Protein AF-A0A401PTG6-F1 (afdb_monomer)

InterPro domains:
  IPR051566 Connector enhancer of kinase suppressor of Ras [PTHR12844] (1-104)

pLDDT: mean 73.84, std 17.4, range [34.19, 98.31]

Sequence (121 aa):
MEQLYKSLEKASLSPIGKRRPSSRKDYRRSFIKRSNNPIINEKLHKFRVLNSTLKSKEADMAIINQLLESPHLTSEEFRQWKEDYSVLLQDICKTSQTRIYSGKKTNPLGDQQPSYVETDV

Mean predicted aligned error: 18.84 Å

Foldseek 3Di:
DVVVCVVCLVVCADPVRDRHLNDPVSVVVVCVVQVPDPVSVVVVVVVVVVVVVVVVVVVVVVVVVVLVVDPPNDPVVVVVVCVVCVVVVVVVVVVVVVVVVVVPDPDDDDDDDDDDDDDDD

Organism: Scyliorhinus torazame (NCBI:txid75743)

Radius of gyration: 30.9 Å; Cα contacts (8 Å, |Δi|>4): 27; chains: 1; bounding box: 71×72×72 Å

Solvent-accessible surface area (backbone atoms only — not comparable to full-atom values): 7376 Å² total; per-residue (Å²): 115,68,68,58,56,53,51,31,46,75,68,22,33,41,104,82,68,50,80,38,83,67,38,77,65,48,49,48,51,55,44,55,64,49,70,72,35,64,71,60,46,52,55,49,48,54,51,50,53,52,51,53,53,49,53,52,50,51,51,56,49,51,53,52,51,57,50,70,70,40,92,79,65,41,74,62,58,56,47,49,52,50,58,76,42,39,67,60,52,50,50,52,52,50,55,51,49,52,52,62,61,62,76,70,74,83,83,86,82,85,87,78,81,87,82,84,83,86,80,92,135

Secondary structure (DSSP, 8-state):
-HHHHHHHHHTTB-TTS-B----HHHHHHHHHHHHT-HHHHHHHHHHHHHHHHHHHHHHHHHHHHHHHT-TT--HHHHHHHHHHTHHHHHHHHHH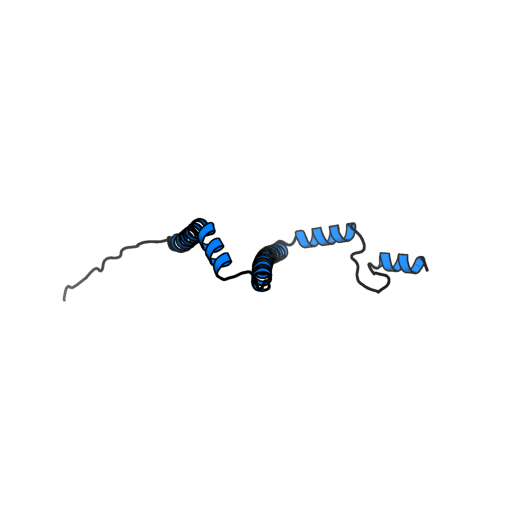HHHHHHHTT-S---------------

Structure (mmCIF, N/CA/C/O backbone):
data_AF-A0A401PTG6-F1
#
_entry.id   AF-A0A401PTG6-F1
#
loop_
_atom_site.group_PDB
_atom_site.id
_atom_site.type_symbol
_atom_site.label_atom_id
_atom_site.label_alt_id
_atom_site.label_comp_id
_atom_site.label_asym_id
_atom_site.label_entity_id
_atom_site.label_seq_id
_atom_site.pdbx_PDB_ins_code
_atom_site.Cartn_x
_atom_site.Cartn_y
_atom_site.Cartn_z
_atom_site.occupancy
_atom_site.B_iso_or_equiv
_atom_site.auth_seq_id
_atom_site.auth_comp_id
_atom_site.auth_asym_id
_atom_site.auth_atom_id
_atom_site.pdbx_PDB_model_num
ATOM 1 N N . MET A 1 1 ? 1.656 31.184 -33.984 1.00 68.12 1 MET A N 1
ATOM 2 C CA . MET A 1 1 ? 1.414 30.451 -32.717 1.00 68.12 1 MET A CA 1
ATOM 3 C C . MET A 1 1 ? 1.483 28.931 -32.870 1.00 68.12 1 MET A C 1
ATOM 5 O O . MET A 1 1 ? 2.129 28.294 -32.053 1.00 68.12 1 MET A O 1
ATOM 9 N N . GLU A 1 2 ? 0.907 28.325 -33.913 1.00 77.94 2 GLU A N 1
ATOM 10 C CA . GLU A 1 2 ? 0.888 26.854 -34.073 1.00 77.94 2 GLU A CA 1
ATOM 11 C C . GLU A 1 2 ? 2.264 26.175 -34.160 1.00 77.94 2 GLU A C 1
ATOM 13 O O . GLU A 1 2 ? 2.456 25.080 -33.634 1.00 77.94 2 GLU A O 1
ATOM 18 N N . GLN A 1 3 ? 3.238 26.816 -34.810 1.00 82.62 3 GLN A N 1
ATOM 19 C CA . GLN A 1 3 ? 4.588 26.261 -34.952 1.00 82.62 3 GLN A CA 1
ATOM 20 C C . GLN A 1 3 ? 5.307 26.124 -33.601 1.00 82.62 3 GLN A C 1
ATOM 22 O O . GLN A 1 3 ? 6.057 25.171 -33.403 1.00 82.62 3 GLN A O 1
ATOM 27 N N . LEU A 1 4 ? 5.028 27.021 -32.648 1.00 82.62 4 LEU A N 1
ATOM 28 C CA . LEU A 1 4 ? 5.594 26.970 -31.300 1.00 82.62 4 LEU A CA 1
ATOM 29 C C . LEU A 1 4 ? 5.084 25.744 -30.535 1.00 82.62 4 LEU A C 1
ATOM 31 O O . LEU A 1 4 ? 5.884 24.990 -29.989 1.00 82.62 4 LEU A O 1
ATOM 35 N N . TYR A 1 5 ? 3.771 25.499 -30.556 1.00 76.25 5 TYR A N 1
ATOM 36 C CA . TYR A 1 5 ? 3.177 24.332 -29.898 1.00 76.25 5 TYR A CA 1
ATOM 37 C C . TYR A 1 5 ? 3.685 23.012 -30.493 1.00 76.25 5 TYR A C 1
ATOM 39 O O . TYR A 1 5 ? 4.041 22.108 -29.741 1.00 76.25 5 TYR A O 1
ATOM 47 N N . LYS A 1 6 ? 3.823 22.930 -31.824 1.00 77.19 6 LYS A N 1
ATOM 48 C CA . LYS A 1 6 ? 4.375 21.750 -32.516 1.00 77.19 6 LYS A CA 1
ATOM 49 C C . LYS A 1 6 ? 5.844 21.492 -32.157 1.00 77.19 6 LYS A C 1
ATOM 51 O O . LYS A 1 6 ? 6.244 20.342 -31.983 1.00 77.19 6 LYS A O 1
ATOM 56 N N . SER A 1 7 ? 6.661 22.538 -32.035 1.00 80.88 7 SER A N 1
ATOM 57 C CA . SER A 1 7 ? 8.067 22.412 -31.617 1.00 80.88 7 SER A CA 1
ATOM 58 C C . SER A 1 7 ? 8.198 21.984 -30.157 1.00 80.88 7 SER A C 1
ATOM 60 O O . SER A 1 7 ? 9.050 21.165 -29.817 1.00 80.88 7 SER A O 1
ATOM 62 N N . LEU A 1 8 ? 7.316 22.488 -29.299 1.00 76.31 8 LEU A N 1
ATOM 63 C CA . LEU A 1 8 ? 7.292 22.167 -27.879 1.00 76.31 8 LEU A CA 1
ATOM 64 C C . LEU A 1 8 ? 6.832 20.726 -27.616 1.00 76.31 8 LEU A C 1
ATOM 66 O O . LEU A 1 8 ? 7.428 20.020 -26.803 1.00 76.31 8 LEU A O 1
ATOM 70 N N . GLU A 1 9 ? 5.843 20.259 -28.378 1.00 70.75 9 GLU A N 1
ATOM 71 C CA . GLU A 1 9 ? 5.391 18.867 -28.384 1.00 70.75 9 GLU A CA 1
ATOM 72 C C . GLU A 1 9 ? 6.519 17.914 -28.812 1.00 70.75 9 GLU A C 1
ATOM 74 O O . GLU A 1 9 ? 6.804 16.941 -28.109 1.00 70.75 9 GLU A O 1
ATOM 79 N N . LYS A 1 10 ? 7.244 18.242 -29.895 1.00 73.69 10 LYS A N 1
ATOM 80 C CA . LYS A 1 10 ? 8.438 17.494 -30.336 1.00 73.69 10 LYS A CA 1
ATOM 81 C C . LYS A 1 10 ? 9.540 17.468 -29.273 1.00 73.69 10 LYS A C 1
ATOM 83 O O . LYS A 1 10 ? 10.219 16.455 -29.120 1.00 73.69 10 LYS A O 1
ATOM 88 N N . ALA A 1 11 ? 9.695 18.552 -28.515 1.00 74.44 11 ALA A N 1
ATOM 89 C CA . ALA A 1 11 ? 10.649 18.654 -27.414 1.00 74.44 11 ALA A CA 1
ATOM 90 C C . ALA A 1 11 ? 10.167 17.993 -26.107 1.00 74.44 11 ALA A C 1
ATOM 92 O O . ALA A 1 11 ? 10.915 17.956 -25.133 1.00 74.44 11 ALA A O 1
ATOM 93 N N . SER A 1 12 ? 8.964 17.402 -26.064 1.00 67.38 12 SER A N 1
ATOM 94 C CA . SER A 1 12 ? 8.398 16.791 -24.846 1.00 67.38 12 SER A CA 1
ATOM 95 C C . SER A 1 12 ? 8.144 17.784 -23.712 1.00 67.38 12 SER A C 1
ATOM 97 O O . SER A 1 12 ? 8.324 17.486 -22.525 1.00 67.38 12 SER A O 1
ATOM 99 N N . LEU A 1 13 ? 7.731 18.992 -24.080 1.00 70.25 13 LEU A N 1
ATOM 100 C CA . LEU A 1 13 ? 7.505 20.101 -23.170 1.00 70.25 13 LEU A CA 1
ATOM 101 C C . LEU A 1 13 ? 6.036 20.544 -23.228 1.00 70.25 13 LEU A C 1
ATOM 103 O O . LEU A 1 13 ? 5.369 20.491 -24.258 1.00 70.25 13 LEU A O 1
ATOM 107 N N . SER A 1 14 ? 5.511 20.962 -22.082 1.00 69.94 14 SER A N 1
ATOM 108 C CA . SER A 1 14 ? 4.245 21.694 -21.984 1.00 69.94 14 SER A CA 1
ATOM 109 C C . SER A 1 14 ? 4.462 23.169 -22.355 1.00 69.94 14 SER A C 1
ATOM 111 O O . SER A 1 14 ? 5.579 23.644 -22.164 1.00 69.94 14 SER A O 1
ATOM 113 N N . PRO A 1 15 ? 3.419 23.927 -22.766 1.00 67.25 15 PRO A N 1
ATOM 114 C CA . PRO A 1 15 ? 3.460 25.393 -22.943 1.00 67.25 15 PRO A CA 1
ATOM 115 C C . PRO A 1 15 ? 4.111 26.179 -21.795 1.00 67.25 15 PRO A C 1
ATOM 117 O O . PRO A 1 15 ? 4.605 27.276 -22.006 1.00 67.25 15 PRO A O 1
ATOM 120 N N . ILE A 1 16 ? 4.152 25.589 -20.594 1.00 72.88 16 ILE A N 1
ATOM 121 C CA . ILE A 1 16 ? 4.717 26.160 -19.360 1.00 72.88 16 ILE A CA 1
ATOM 122 C C . ILE A 1 16 ? 6.091 25.520 -19.022 1.00 72.88 16 ILE A C 1
ATOM 124 O O . ILE A 1 16 ? 6.542 25.518 -17.884 1.00 72.88 16 ILE A O 1
ATOM 128 N N . GLY A 1 17 ? 6.753 24.865 -19.981 1.00 64.69 17 GLY A N 1
ATOM 129 C CA . GLY A 1 17 ? 8.091 24.274 -19.822 1.00 64.69 17 GLY A CA 1
ATOM 130 C C . GLY A 1 17 ? 8.165 22.993 -18.978 1.00 64.69 17 GLY A C 1
ATOM 131 O O . GLY A 1 17 ? 9.240 22.421 -18.814 1.00 64.69 17 GLY A O 1
ATOM 132 N N . LYS A 1 18 ? 7.042 22.482 -18.455 1.00 68.56 18 LYS A N 1
ATOM 133 C CA . LYS A 1 18 ? 7.030 21.214 -17.705 1.00 68.56 18 LYS A CA 1
ATOM 134 C C . LYS A 1 18 ? 7.315 20.043 -18.646 1.00 68.56 18 LYS A C 1
ATOM 136 O O . LYS A 1 18 ? 6.586 19.850 -19.621 1.00 68.56 18 LYS A O 1
ATOM 141 N N . ARG A 1 19 ? 8.331 19.235 -18.323 1.00 64.31 19 ARG A N 1
ATOM 142 C CA . ARG A 1 19 ? 8.660 18.006 -19.058 1.00 64.31 19 ARG A CA 1
ATOM 143 C C . ARG A 1 19 ? 7.481 17.036 -18.983 1.00 64.31 19 ARG A C 1
ATOM 145 O O . ARG A 1 19 ? 7.174 16.491 -17.925 1.00 64.31 19 ARG A O 1
ATOM 152 N N . ARG A 1 20 ? 6.810 16.831 -20.111 1.00 66.25 20 ARG A N 1
ATOM 153 C CA . ARG A 1 20 ? 5.748 15.837 -20.282 1.00 66.25 20 ARG A CA 1
ATOM 154 C C . ARG A 1 20 ? 6.352 14.713 -21.116 1.00 66.25 20 ARG A C 1
ATOM 156 O O . ARG A 1 20 ? 6.823 15.002 -22.207 1.00 66.25 20 ARG A O 1
ATOM 163 N N . PRO A 1 21 ? 6.363 13.449 -20.666 1.00 61.97 21 PRO A N 1
ATOM 164 C CA . PRO A 1 21 ? 6.643 12.347 -21.579 1.00 61.97 21 PRO A CA 1
ATOM 165 C C . PRO A 1 21 ? 5.622 12.437 -22.724 1.00 61.97 21 PRO A C 1
ATOM 167 O O . PRO A 1 21 ? 4.415 12.355 -22.495 1.00 61.97 21 PRO A O 1
ATOM 170 N N . SER A 1 22 ? 6.118 12.738 -23.919 1.00 62.41 22 SER A N 1
ATOM 171 C CA . SER A 1 22 ? 5.401 13.369 -25.042 1.00 62.41 22 SER A CA 1
ATOM 172 C C . SER A 1 22 ? 4.465 12.442 -25.797 1.00 62.41 22 SER A C 1
ATOM 174 O O . SER A 1 22 ? 3.675 12.897 -26.614 1.00 62.41 22 SER A O 1
ATOM 176 N N . SER A 1 23 ? 4.504 11.139 -25.543 1.00 71.25 23 SER A N 1
ATOM 177 C CA . SER A 1 23 ? 3.626 10.201 -26.228 1.00 71.25 23 SER A CA 1
ATOM 178 C C . SER A 1 23 ? 3.414 8.941 -25.405 1.00 71.25 23 SER A C 1
ATOM 180 O O . SER A 1 23 ? 4.303 8.478 -24.685 1.00 71.25 23 SER A O 1
ATOM 182 N N . ARG A 1 24 ? 2.262 8.287 -25.594 1.00 73.88 24 ARG A N 1
ATOM 183 C CA . ARG A 1 24 ? 2.028 6.903 -25.143 1.00 73.88 24 ARG A CA 1
ATOM 184 C C . ARG A 1 24 ? 3.154 5.961 -25.595 1.00 73.88 24 ARG A C 1
ATOM 186 O O . ARG A 1 24 ? 3.474 5.006 -24.888 1.00 73.88 24 ARG A O 1
ATOM 193 N N . LYS A 1 25 ? 3.781 6.239 -26.746 1.00 77.88 25 LYS A N 1
ATOM 194 C CA . LYS A 1 25 ? 4.952 5.502 -27.250 1.00 77.88 25 LYS A CA 1
ATOM 195 C C . LYS A 1 25 ? 6.197 5.707 -26.378 1.00 77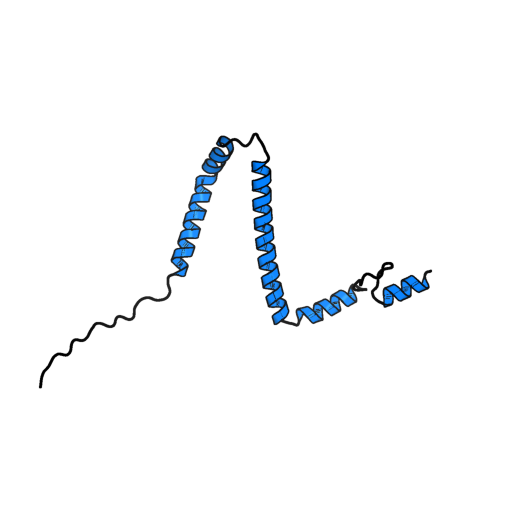.88 25 LYS A C 1
ATOM 197 O O . LYS A 1 25 ? 6.928 4.747 -26.148 1.00 77.88 25 LYS A O 1
ATOM 202 N N . ASP A 1 26 ? 6.412 6.900 -25.834 1.00 74.19 26 ASP A N 1
ATOM 203 C CA . ASP A 1 26 ? 7.563 7.195 -24.971 1.00 74.19 26 ASP A CA 1
ATOM 204 C C . ASP A 1 26 ? 7.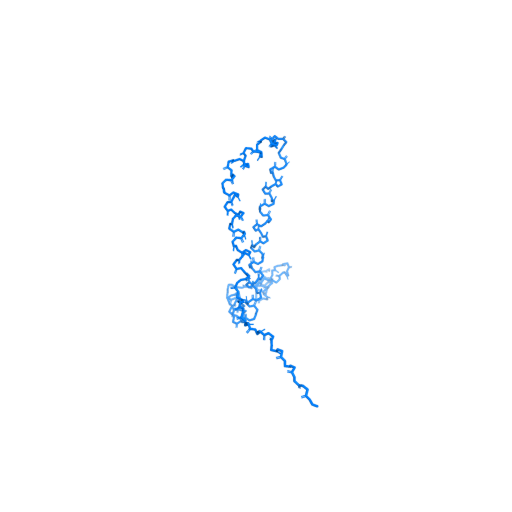388 6.620 -23.573 1.00 74.19 26 ASP A C 1
ATOM 206 O O . ASP A 1 26 ? 8.320 6.022 -23.041 1.00 74.19 26 ASP A O 1
ATOM 210 N N . TYR A 1 27 ? 6.166 6.660 -23.034 1.00 74.75 27 TYR A N 1
ATOM 211 C CA . TYR A 1 27 ? 5.833 5.900 -21.829 1.00 74.75 27 TYR A CA 1
ATOM 212 C C . TYR A 1 27 ? 6.082 4.407 -22.015 1.00 74.75 27 TYR A C 1
ATOM 214 O O . TYR A 1 27 ? 6.704 3.793 -21.152 1.00 74.75 27 TYR A O 1
ATOM 222 N N . ARG A 1 28 ? 5.652 3.827 -23.145 1.00 81.81 28 ARG A N 1
ATOM 223 C CA . ARG A 1 28 ? 5.936 2.423 -23.473 1.00 81.81 28 ARG A CA 1
ATOM 224 C C . ARG A 1 28 ? 7.441 2.154 -23.532 1.00 81.81 28 ARG A C 1
ATOM 226 O O . ARG A 1 28 ? 7.896 1.222 -22.879 1.00 81.81 28 ARG A O 1
ATOM 233 N N . ARG A 1 29 ? 8.226 2.985 -24.228 1.00 81.62 29 ARG A N 1
ATOM 234 C CA . ARG A 1 29 ? 9.693 2.836 -24.305 1.00 81.62 29 ARG A CA 1
ATOM 235 C C . ARG A 1 29 ? 10.370 2.937 -22.936 1.00 81.62 29 ARG A C 1
ATOM 237 O O . ARG A 1 29 ? 11.175 2.077 -22.590 1.00 81.62 29 ARG A O 1
ATOM 244 N N . SER A 1 30 ? 10.033 3.943 -22.129 1.00 76.38 30 SER A N 1
ATOM 245 C CA . SER A 1 30 ? 10.574 4.091 -20.771 1.00 76.38 30 SER A CA 1
ATOM 246 C C . SER A 1 30 ? 10.104 2.993 -19.820 1.00 76.38 30 SER A C 1
ATOM 248 O O . SER A 1 30 ? 10.841 2.621 -18.908 1.00 76.38 30 SER A O 1
ATOM 250 N N . PHE A 1 31 ? 8.884 2.484 -19.998 1.00 78.06 31 PHE A N 1
ATOM 251 C CA . PHE A 1 31 ? 8.381 1.345 -19.243 1.00 78.06 31 PHE A CA 1
ATOM 252 C C . PHE A 1 31 ? 9.196 0.098 -19.567 1.00 78.06 31 PHE A C 1
ATOM 254 O O . PHE A 1 31 ? 9.804 -0.423 -18.647 1.00 78.06 31 PHE A O 1
ATOM 261 N N . ILE A 1 32 ? 9.313 -0.285 -20.844 1.00 81.75 32 ILE A N 1
ATOM 262 C CA . ILE A 1 32 ? 10.090 -1.458 -21.288 1.00 81.75 32 ILE A CA 1
ATOM 263 C C . ILE A 1 32 ? 11.545 -1.369 -20.802 1.00 81.75 32 ILE A C 1
ATOM 265 O O . ILE A 1 32 ? 12.090 -2.322 -20.251 1.00 81.75 32 ILE A O 1
ATOM 269 N N . LYS A 1 33 ? 12.175 -0.192 -20.925 1.00 81.25 33 LYS A N 1
ATOM 270 C CA . LYS A 1 33 ? 13.555 0.016 -20.462 1.00 81.25 33 LYS A CA 1
ATOM 271 C C . LYS A 1 33 ? 13.709 -0.172 -18.946 1.00 81.25 33 LYS A C 1
ATOM 273 O O . LYS A 1 33 ? 14.711 -0.724 -18.507 1.00 81.25 33 LYS A O 1
ATOM 278 N N . ARG A 1 34 ? 12.748 0.298 -18.140 1.00 73.88 34 ARG A N 1
ATOM 279 C CA . ARG A 1 34 ? 12.790 0.154 -16.671 1.00 73.88 34 ARG A CA 1
ATOM 280 C C . ARG A 1 34 ? 12.354 -1.233 -16.208 1.00 73.88 34 ARG A C 1
ATOM 282 O O . ARG A 1 34 ? 12.967 -1.761 -15.291 1.00 73.88 34 ARG A O 1
ATOM 289 N N . SER A 1 35 ? 11.344 -1.821 -16.848 1.00 77.75 35 SER A N 1
ATOM 290 C CA . SER A 1 35 ? 10.811 -3.142 -16.511 1.00 77.75 35 SER A CA 1
ATOM 291 C C . SER A 1 35 ? 11.818 -4.256 -16.765 1.00 77.75 35 SER A C 1
ATOM 293 O O . SER A 1 35 ? 11.711 -5.303 -16.146 1.00 77.75 35 SER A O 1
ATOM 295 N N . ASN A 1 36 ? 12.809 -4.035 -17.626 1.00 84.31 36 ASN A N 1
ATOM 296 C CA . ASN A 1 36 ? 13.866 -5.011 -17.872 1.00 84.31 36 ASN A CA 1
ATOM 297 C C . ASN A 1 36 ? 14.993 -4.968 -16.826 1.00 84.31 36 ASN A C 1
ATOM 299 O O . ASN A 1 36 ? 15.900 -5.789 -16.897 1.00 84.31 36 ASN A O 1
ATOM 303 N N . ASN A 1 37 ? 14.971 -4.035 -15.864 1.00 89.38 37 ASN A N 1
ATOM 304 C CA . ASN A 1 37 ? 15.953 -4.000 -14.781 1.00 89.38 37 ASN A CA 1
ATOM 305 C C . ASN A 1 37 ? 15.399 -4.714 -13.529 1.00 89.38 37 ASN A C 1
ATOM 307 O O . ASN A 1 37 ? 14.606 -4.115 -12.792 1.00 89.38 37 ASN A O 1
ATOM 311 N N . PRO A 1 38 ? 15.819 -5.963 -13.245 1.00 87.38 38 PRO A N 1
ATOM 312 C CA . PRO A 1 38 ? 15.268 -6.743 -12.137 1.00 87.38 38 PRO A CA 1
ATOM 313 C C . PRO A 1 38 ? 15.559 -6.115 -10.767 1.00 87.38 38 PRO A C 1
ATOM 315 O O . PRO A 1 38 ? 14.694 -6.116 -9.897 1.00 87.38 38 PRO A O 1
ATOM 318 N N . ILE A 1 39 ? 16.730 -5.493 -10.586 1.00 89.62 39 ILE A N 1
ATOM 319 C CA . ILE A 1 39 ? 17.134 -4.874 -9.313 1.00 89.62 39 ILE A CA 1
ATOM 320 C C . ILE A 1 39 ? 16.245 -3.667 -8.985 1.00 89.62 39 ILE A C 1
ATOM 322 O O . ILE A 1 39 ? 15.805 -3.494 -7.847 1.00 89.62 39 ILE A O 1
ATOM 326 N N . ILE A 1 40 ? 15.971 -2.816 -9.978 1.00 89.00 40 ILE A N 1
ATOM 327 C CA . ILE A 1 40 ? 15.101 -1.646 -9.797 1.00 89.00 40 ILE A CA 1
ATOM 328 C C . ILE A 1 40 ? 13.658 -2.089 -9.554 1.00 89.00 40 ILE A C 1
ATOM 330 O O . ILE A 1 40 ? 12.991 -1.530 -8.682 1.00 89.00 40 ILE A O 1
ATOM 334 N N . ASN A 1 41 ? 13.180 -3.092 -10.290 1.00 90.12 41 ASN A N 1
ATOM 335 C CA . ASN A 1 41 ? 11.832 -3.621 -10.106 1.00 90.12 41 ASN A CA 1
ATOM 336 C C . ASN A 1 41 ? 11.625 -4.201 -8.712 1.00 90.12 41 ASN A C 1
ATOM 338 O O . ASN A 1 41 ? 10.585 -3.941 -8.117 1.00 90.12 41 ASN A O 1
ATOM 342 N N . GLU A 1 42 ? 12.610 -4.920 -8.177 1.00 93.44 42 GLU A N 1
ATOM 343 C CA . GLU A 1 42 ? 12.537 -5.488 -6.833 1.00 93.44 42 GLU A CA 1
ATOM 344 C C . GLU A 1 42 ? 12.447 -4.388 -5.767 1.00 93.44 42 GLU A C 1
ATOM 346 O O . GLU A 1 42 ? 11.570 -4.405 -4.901 1.00 93.44 42 GLU A O 1
ATOM 351 N N . LYS A 1 43 ? 13.289 -3.349 -5.872 1.00 94.19 43 LYS A N 1
ATOM 352 C CA . LYS A 1 43 ? 13.200 -2.170 -4.991 1.00 94.19 43 LYS A CA 1
ATOM 353 C C . LYS A 1 43 ? 11.837 -1.486 -5.098 1.00 94.19 43 LYS A C 1
ATOM 355 O O . LYS A 1 43 ? 11.246 -1.111 -4.088 1.00 94.19 43 LYS A O 1
ATOM 360 N N . LEU A 1 44 ? 11.320 -1.346 -6.316 1.00 92.69 44 LEU A N 1
ATOM 361 C CA . LEU A 1 44 ? 10.016 -0.746 -6.568 1.00 92.69 44 LEU A CA 1
ATOM 362 C C . LEU A 1 44 ? 8.869 -1.612 -6.036 1.00 92.69 44 LEU A C 1
ATOM 364 O O . LEU A 1 44 ? 7.890 -1.070 -5.533 1.00 92.69 44 LEU A O 1
ATOM 368 N N . HIS A 1 45 ? 8.975 -2.937 -6.125 1.00 94.75 45 HIS A N 1
ATOM 369 C CA . HIS A 1 45 ? 8.007 -3.867 -5.556 1.00 94.75 45 HIS A CA 1
ATOM 370 C C . HIS A 1 45 ? 7.950 -3.707 -4.037 1.00 94.75 45 HIS A C 1
ATOM 372 O O . HIS A 1 45 ? 6.875 -3.466 -3.493 1.00 94.75 45 HIS A O 1
ATOM 378 N N . LYS A 1 46 ? 9.105 -3.724 -3.361 1.00 97.19 46 LYS A N 1
ATOM 379 C CA . LYS A 1 46 ? 9.195 -3.462 -1.915 1.00 97.19 46 LYS A CA 1
ATOM 380 C C . LYS A 1 46 ? 8.567 -2.122 -1.548 1.00 97.19 46 LYS A C 1
ATOM 382 O O . LYS A 1 46 ? 7.738 -2.063 -0.647 1.00 97.19 46 LYS A O 1
ATOM 387 N N . PHE A 1 47 ? 8.893 -1.064 -2.291 1.00 97.12 47 PHE A N 1
ATOM 388 C CA . PHE A 1 47 ? 8.296 0.251 -2.074 1.00 97.12 47 PHE A CA 1
ATOM 389 C C . PHE A 1 47 ? 6.771 0.235 -2.242 1.00 97.12 47 PHE A C 1
ATOM 391 O O . PHE A 1 47 ? 6.062 0.812 -1.425 1.00 97.12 47 PHE A O 1
ATOM 398 N N . ARG A 1 48 ? 6.244 -0.449 -3.266 1.00 96.75 48 ARG A N 1
ATOM 399 C CA . ARG A 1 48 ? 4.794 -0.579 -3.481 1.00 96.75 48 ARG A CA 1
ATOM 400 C C . ARG A 1 48 ? 4.107 -1.302 -2.332 1.00 96.75 48 ARG A C 1
ATOM 402 O O . ARG A 1 48 ? 3.082 -0.807 -1.883 1.00 96.75 48 ARG A O 1
ATOM 409 N N . VAL A 1 49 ? 4.680 -2.409 -1.859 1.00 97.88 49 VAL A N 1
ATOM 410 C CA . VAL A 1 49 ? 4.153 -3.165 -0.714 1.00 97.88 49 VAL A CA 1
ATOM 411 C C . VAL A 1 49 ? 4.144 -2.298 0.542 1.00 97.88 49 VAL A C 1
ATOM 413 O O . VAL A 1 49 ? 3.117 -2.183 1.204 1.00 97.88 49 VAL A O 1
ATOM 416 N N . LEU A 1 50 ? 5.257 -1.629 0.849 1.00 98.31 50 LEU A N 1
ATOM 417 C CA . LEU A 1 50 ? 5.340 -0.739 2.009 1.00 98.31 50 LEU A CA 1
ATOM 418 C C . LEU A 1 50 ? 4.330 0.408 1.913 1.00 98.31 50 LEU A C 1
ATOM 420 O O . LEU A 1 50 ? 3.635 0.689 2.882 1.00 98.31 50 LEU A O 1
ATOM 424 N N . ASN A 1 51 ? 4.196 1.023 0.738 1.00 98.12 51 ASN A N 1
ATOM 425 C CA . ASN A 1 51 ? 3.247 2.106 0.511 1.00 98.12 51 ASN A CA 1
ATOM 426 C C . ASN A 1 51 ? 1.787 1.633 0.601 1.00 98.12 51 ASN A C 1
ATOM 428 O O . ASN A 1 51 ? 0.956 2.351 1.142 1.00 98.12 51 ASN A O 1
ATOM 432 N N . SER A 1 52 ? 1.446 0.439 0.101 1.00 98.00 52 SER A N 1
ATOM 433 C CA . SER A 1 52 ? 0.093 -0.109 0.275 1.00 98.00 52 SER A CA 1
ATOM 434 C C . SER A 1 52 ? -0.209 -0.411 1.739 1.00 98.00 52 SER A C 1
ATOM 436 O O . SER A 1 52 ? -1.304 -0.106 2.203 1.00 98.00 52 SER A O 1
ATOM 438 N N . THR A 1 53 ? 0.764 -0.951 2.479 1.00 98.12 53 THR A N 1
ATOM 439 C CA . THR A 1 53 ? 0.620 -1.192 3.918 1.00 98.12 53 THR A CA 1
ATOM 440 C C . THR A 1 53 ? 0.439 0.119 4.673 1.00 98.12 53 THR A C 1
ATOM 442 O O . THR A 1 53 ? -0.471 0.222 5.490 1.00 98.12 53 THR A O 1
ATOM 445 N N . LEU A 1 54 ? 1.254 1.134 4.370 1.00 98.31 54 LEU A N 1
ATOM 446 C CA . LEU A 1 54 ? 1.138 2.464 4.964 1.00 98.31 54 LEU A CA 1
ATOM 447 C C . LEU A 1 54 ? -0.247 3.059 4.701 1.00 98.31 54 LEU A C 1
ATOM 449 O O . LEU A 1 54 ? -0.928 3.421 5.650 1.00 98.31 54 LEU A O 1
ATOM 453 N N . LYS A 1 55 ? -0.708 3.050 3.446 1.00 98.06 55 LYS A N 1
ATOM 454 C CA . LYS A 1 55 ? -2.042 3.547 3.079 1.00 98.06 55 LYS A CA 1
ATOM 455 C C . LYS A 1 55 ? -3.174 2.821 3.797 1.00 98.06 55 LYS A C 1
ATOM 457 O O . LYS A 1 55 ? -4.146 3.457 4.183 1.00 98.06 55 LYS A O 1
ATOM 462 N N . SER A 1 56 ? -3.061 1.505 3.982 1.00 95.94 56 SER A N 1
ATOM 463 C CA . SER A 1 56 ? -4.041 0.747 4.768 1.00 95.94 56 SER A CA 1
ATOM 464 C C . SER A 1 56 ? -4.076 1.234 6.215 1.00 95.94 56 SER A C 1
ATOM 466 O O . SER A 1 56 ? -5.154 1.422 6.761 1.00 95.94 56 SER A O 1
ATOM 468 N N . LYS A 1 57 ? -2.911 1.482 6.826 1.00 97.00 57 LYS A N 1
ATOM 469 C CA . LYS A 1 57 ? -2.826 1.988 8.203 1.00 97.00 57 LYS A CA 1
ATOM 470 C C . LYS A 1 57 ? -3.288 3.431 8.346 1.00 97.00 57 LYS A C 1
ATOM 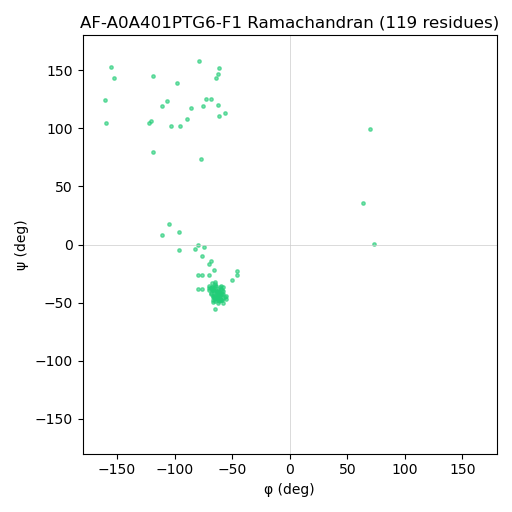472 O O . LYS A 1 57 ? -3.938 3.752 9.333 1.00 97.00 57 LYS A O 1
ATOM 477 N N . GLU A 1 58 ? -2.993 4.279 7.369 1.00 95.50 58 GLU A N 1
ATOM 478 C CA . GLU A 1 58 ? -3.511 5.647 7.307 1.00 95.50 58 GLU A CA 1
ATOM 479 C C . GLU A 1 58 ? -5.040 5.654 7.202 1.00 95.50 58 GLU A C 1
ATOM 481 O O . GLU A 1 58 ? -5.688 6.435 7.891 1.00 95.50 58 GLU A O 1
ATOM 486 N N . ALA A 1 59 ? -5.624 4.755 6.402 1.00 93.38 59 ALA A N 1
ATOM 487 C CA . ALA A 1 59 ? -7.074 4.608 6.301 1.00 93.38 59 ALA A CA 1
ATOM 488 C C . ALA A 1 59 ? -7.702 4.135 7.623 1.00 93.38 59 ALA A C 1
ATOM 490 O O . ALA A 1 59 ? -8.659 4.754 8.085 1.00 93.38 59 ALA A O 1
ATOM 491 N N . ASP A 1 60 ? -7.136 3.103 8.264 1.00 91.06 60 ASP A N 1
ATOM 492 C CA . ASP A 1 60 ? -7.585 2.632 9.585 1.00 91.06 60 ASP A CA 1
ATOM 493 C C . ASP A 1 60 ? -7.556 3.780 10.616 1.00 91.06 60 ASP A C 1
ATOM 495 O O . ASP A 1 60 ? -8.509 3.996 11.363 1.00 91.06 60 ASP A O 1
ATOM 499 N N . MET A 1 61 ? -6.466 4.554 10.636 1.00 91.38 61 MET A N 1
ATOM 500 C CA . MET A 1 61 ? -6.288 5.684 11.550 1.00 91.38 61 MET A CA 1
ATOM 501 C C . MET A 1 61 ? -7.255 6.833 11.259 1.00 91.38 61 MET A C 1
ATOM 503 O O . MET A 1 61 ? -7.769 7.439 12.194 1.00 91.38 61 MET A O 1
ATOM 507 N N . ALA A 1 62 ? -7.530 7.128 9.987 1.00 88.00 62 ALA A N 1
ATOM 508 C CA . ALA A 1 62 ? -8.503 8.145 9.601 1.00 88.00 62 ALA A CA 1
ATOM 509 C C . ALA A 1 62 ? -9.912 7.795 10.102 1.00 88.00 62 ALA A C 1
ATOM 511 O O . ALA A 1 62 ? -10.601 8.668 10.621 1.00 88.00 62 ALA A O 1
ATOM 512 N N . ILE A 1 63 ? -10.303 6.518 10.022 1.00 86.94 63 ILE A N 1
ATOM 513 C CA . ILE A 1 63 ? -11.579 6.032 10.565 1.00 86.94 63 ILE A CA 1
ATOM 514 C C . ILE A 1 63 ? -11.618 6.217 12.086 1.00 86.94 63 ILE A C 1
ATOM 516 O O . ILE A 1 63 ? -12.607 6.719 12.611 1.00 86.94 63 ILE A O 1
ATOM 520 N N . ILE A 1 64 ? -10.539 5.861 12.794 1.00 84.56 64 ILE A N 1
ATOM 521 C CA . ILE A 1 64 ? -10.442 6.056 14.250 1.00 84.56 64 ILE A CA 1
ATOM 522 C C . ILE A 1 64 ? -10.546 7.541 14.611 1.00 84.56 64 ILE A C 1
ATOM 524 O O . ILE A 1 64 ? -11.298 7.893 15.511 1.00 84.56 64 ILE A O 1
ATOM 528 N N . ASN A 1 65 ? -9.829 8.421 13.911 1.00 83.06 65 ASN A N 1
ATOM 529 C CA . ASN A 1 65 ? -9.893 9.859 14.172 1.00 83.06 65 ASN A CA 1
ATOM 530 C C . ASN A 1 65 ? -11.305 10.407 13.941 1.00 83.06 65 ASN A C 1
ATOM 532 O O . ASN A 1 65 ? -11.825 11.097 14.807 1.00 83.06 65 ASN A O 1
ATOM 536 N N . GLN A 1 66 ? -11.961 10.028 12.842 1.00 82.06 66 GLN A N 1
ATOM 537 C CA . GLN A 1 66 ? -13.346 10.419 12.564 1.00 82.06 66 GLN A CA 1
ATOM 538 C C . GLN A 1 66 ? -14.315 9.941 13.659 1.00 82.06 66 GLN A C 1
ATOM 540 O O . GLN A 1 66 ? -15.246 10.652 14.032 1.00 82.06 66 GLN A O 1
ATOM 545 N N . LEU A 1 67 ? -14.091 8.737 14.186 1.00 78.38 67 LEU A N 1
ATOM 546 C CA . LEU A 1 67 ? -14.866 8.174 15.284 1.00 78.38 67 LEU A CA 1
ATOM 547 C C . LEU A 1 67 ? -14.699 9.011 16.567 1.00 78.38 67 LEU A C 1
ATOM 549 O O . LEU A 1 67 ? -15.681 9.361 17.218 1.00 78.38 67 LEU A O 1
ATOM 553 N N . LEU A 1 68 ? -13.456 9.380 16.892 1.00 76.19 68 LEU A N 1
ATOM 554 C CA . LEU A 1 68 ? -13.107 10.200 18.057 1.00 76.19 68 LEU A CA 1
ATOM 555 C C . LEU A 1 68 ? -13.552 11.665 17.930 1.00 76.19 68 LEU A C 1
ATOM 557 O O . LEU A 1 68 ? -13.776 12.324 18.941 1.00 76.19 68 LEU A O 1
ATOM 561 N N . GLU A 1 69 ? -13.685 12.181 16.708 1.00 78.88 69 GLU A N 1
ATOM 562 C CA . GLU A 1 69 ? -14.198 13.528 16.436 1.00 78.88 69 GLU A CA 1
ATOM 563 C C . GLU A 1 69 ? -15.702 13.661 16.721 1.00 78.88 69 GLU A C 1
ATOM 565 O O . GLU A 1 69 ? -16.203 14.778 16.861 1.00 78.88 69 GLU A O 1
ATOM 570 N N . SER A 1 70 ? -16.435 12.548 16.839 1.00 70.31 70 SER A N 1
ATOM 571 C CA . SER A 1 70 ? -17.862 12.573 17.155 1.00 70.31 70 SER A CA 1
ATOM 572 C C . SER A 1 70 ? -18.111 12.635 18.679 1.00 70.31 70 SER A C 1
ATOM 574 O O . SER A 1 70 ? -17.775 11.697 19.399 1.00 70.31 70 SER A O 1
ATOM 576 N N . PRO A 1 71 ? -18.742 13.704 19.214 1.00 65.12 71 PRO A N 1
ATOM 577 C CA . PRO A 1 71 ? -18.953 13.872 20.662 1.00 65.12 71 PRO A CA 1
ATOM 578 C C . PRO A 1 71 ? -19.935 12.868 21.286 1.00 65.12 71 PRO A C 1
ATOM 580 O O . PRO A 1 71 ? -20.028 12.773 22.508 1.00 65.12 71 PRO A O 1
ATOM 583 N N . HIS A 1 72 ? -20.701 12.164 20.449 1.00 59.31 72 HIS A N 1
ATOM 584 C CA . HIS A 1 72 ? -21.718 11.193 20.852 1.00 59.31 72 HIS A CA 1
ATOM 585 C C . HIS A 1 72 ? -21.222 9.752 20.849 1.00 59.31 72 HIS A C 1
ATOM 587 O O . HIS A 1 72 ? -21.965 8.890 21.306 1.00 59.31 72 HIS A O 1
ATOM 593 N N . LEU A 1 73 ? -19.982 9.501 20.410 1.00 61.78 73 LEU A N 1
ATOM 594 C CA . LEU A 1 73 ? -19.383 8.181 20.523 1.00 61.78 73 LEU A CA 1
ATOM 595 C C . LEU A 1 73 ? -18.915 7.942 21.951 1.00 61.78 73 LEU A C 1
ATOM 597 O O . LEU A 1 73 ? -17.742 8.044 22.312 1.00 61.78 73 LEU A O 1
ATOM 601 N N . THR A 1 74 ? -19.893 7.722 22.814 1.00 65.62 74 THR A N 1
ATOM 602 C CA . THR A 1 74 ? -19.697 7.455 24.226 1.00 65.62 74 THR A CA 1
ATOM 603 C C . THR A 1 74 ? -18.880 6.176 24.401 1.00 65.62 74 THR A C 1
ATOM 605 O O . THR A 1 74 ? -18.948 5.237 23.609 1.00 65.62 74 THR A O 1
ATOM 608 N N . SER A 1 75 ? -18.138 6.101 25.510 1.00 62.00 75 SER A N 1
ATOM 609 C CA . SER A 1 75 ? -17.457 4.880 25.982 1.00 62.00 75 SER A CA 1
ATOM 610 C C . SER A 1 75 ? -18.362 3.634 25.934 1.00 62.00 75 SER A C 1
ATOM 612 O O . SER A 1 75 ? -17.887 2.515 25.770 1.00 62.00 75 SER A O 1
ATOM 614 N N . GLU A 1 76 ? -19.677 3.838 26.025 1.00 67.56 76 GLU A N 1
ATOM 615 C CA . GLU A 1 76 ? -20.708 2.819 25.881 1.00 67.56 76 GLU A CA 1
ATOM 616 C C . GLU A 1 76 ? -20.821 2.230 24.468 1.00 67.56 76 GLU A C 1
ATOM 618 O O . GLU A 1 76 ? -20.836 1.009 24.349 1.00 67.56 76 GLU A O 1
ATOM 623 N N . GLU A 1 77 ? -20.807 3.040 23.406 1.00 72.25 77 GLU A N 1
ATOM 624 C CA . GLU A 1 77 ? -20.826 2.542 22.022 1.00 72.25 77 GLU A CA 1
ATOM 625 C C . GLU A 1 77 ? -19.532 1.793 21.685 1.00 72.25 77 GLU A C 1
ATOM 627 O O . GLU A 1 77 ? -19.559 0.734 21.058 1.00 72.25 77 GLU A O 1
ATOM 632 N N . PHE A 1 78 ? -18.389 2.285 22.177 1.00 72.19 78 PHE A N 1
ATOM 633 C CA . PHE A 1 78 ? -17.115 1.579 22.037 1.00 72.19 78 PHE A CA 1
ATOM 634 C C . PHE A 1 78 ? -17.093 0.263 22.826 1.00 72.19 78 PHE A C 1
ATOM 636 O O . PHE A 1 78 ? -16.560 -0.738 22.344 1.00 72.19 78 PHE A O 1
ATOM 643 N N . ARG A 1 79 ? -17.677 0.237 24.031 1.00 75.12 79 ARG A N 1
ATOM 644 C CA . ARG A 1 79 ? -17.812 -0.985 24.833 1.00 75.12 79 ARG A CA 1
ATOM 645 C C . ARG A 1 79 ? -18.733 -1.984 24.141 1.00 75.12 79 ARG A C 1
ATOM 647 O O . ARG A 1 79 ? -18.352 -3.142 24.053 1.00 75.12 79 ARG A O 1
ATOM 654 N N . GLN A 1 80 ? -19.859 -1.534 23.586 1.00 80.06 80 GLN A N 1
ATOM 655 C CA . GLN A 1 80 ? -20.777 -2.384 22.829 1.00 80.06 80 GLN A CA 1
ATOM 656 C C . GLN A 1 80 ? -20.099 -2.963 21.587 1.00 80.06 80 GLN A C 1
ATOM 658 O O . GLN A 1 80 ? -20.103 -4.172 21.398 1.00 80.06 80 GLN A O 1
ATOM 663 N N . TRP A 1 81 ? -19.412 -2.130 20.804 1.00 82.81 81 TRP A N 1
ATOM 664 C CA . TRP A 1 81 ? -18.616 -2.598 19.672 1.00 82.81 81 TRP A CA 1
ATOM 665 C C . TRP A 1 81 ? -17.548 -3.615 20.109 1.00 82.81 81 TRP A C 1
ATOM 667 O O . TRP A 1 81 ? -17.358 -4.651 19.477 1.00 82.81 81 TRP A O 1
ATOM 677 N N . LYS A 1 82 ? -16.856 -3.371 21.224 1.00 80.75 82 LYS A N 1
ATOM 678 C CA . LYS A 1 82 ? -15.851 -4.304 21.747 1.00 80.75 82 LYS A CA 1
ATOM 679 C C . LYS A 1 82 ? -16.467 -5.637 22.186 1.00 80.75 82 LYS A C 1
ATOM 681 O O . LYS A 1 82 ? -15.828 -6.674 22.006 1.00 80.75 82 LYS A O 1
ATOM 686 N N . GLU A 1 83 ? -17.675 -5.608 22.740 1.00 84.12 83 GLU A N 1
ATOM 687 C CA . GLU A 1 83 ? -18.456 -6.792 23.100 1.00 84.12 83 GLU A CA 1
ATOM 688 C C . GLU A 1 83 ? -18.875 -7.568 21.838 1.00 84.12 83 GLU A C 1
ATOM 690 O O . GLU A 1 83 ? -18.596 -8.764 21.728 1.00 84.12 83 GLU A O 1
ATOM 695 N N . ASP A 1 84 ? -19.439 -6.877 20.843 1.00 85.44 84 ASP A N 1
ATOM 696 C CA . ASP A 1 84 ? -19.934 -7.452 19.584 1.00 85.44 84 ASP A CA 1
ATOM 697 C C . ASP A 1 84 ? -18.811 -8.116 18.774 1.00 85.44 84 ASP A C 1
ATOM 699 O O . ASP A 1 84 ? -18.983 -9.188 18.191 1.00 85.44 84 ASP A O 1
ATOM 703 N N . TYR A 1 85 ? -17.622 -7.510 18.774 1.00 86.31 85 TYR A N 1
ATOM 704 C CA . TYR A 1 85 ? -16.447 -8.017 18.063 1.00 86.31 85 TYR A CA 1
ATOM 705 C C . TYR A 1 85 ? -15.501 -8.835 18.960 1.00 86.31 85 TYR A C 1
ATOM 707 O O . TYR A 1 85 ? -14.400 -9.194 18.535 1.00 86.31 85 TYR A O 1
ATOM 715 N N . SER A 1 86 ? -15.912 -9.187 20.183 1.00 85.81 86 SER A N 1
ATOM 716 C CA . SER A 1 86 ? -15.070 -9.888 21.167 1.00 85.81 86 SER A CA 1
ATOM 717 C C . SER A 1 86 ? -14.535 -11.237 20.670 1.00 85.81 86 SER A C 1
ATOM 719 O O . SER A 1 86 ? -13.358 -11.548 20.874 1.00 85.81 86 SER A O 1
ATOM 721 N N . VAL A 1 87 ? -15.356 -12.019 19.962 1.00 85.56 87 VAL A N 1
ATOM 722 C CA . VAL A 1 87 ? -14.962 -13.317 19.380 1.00 85.56 87 VAL A CA 1
ATOM 723 C C . VAL A 1 87 ? -13.908 -13.125 18.288 1.00 85.56 87 VAL A C 1
ATOM 725 O O . VAL A 1 87 ? -12.873 -13.791 18.299 1.00 85.56 87 VAL A O 1
ATOM 728 N N . LEU A 1 88 ? -14.115 -12.147 17.399 1.00 86.44 88 LEU A N 1
ATOM 729 C CA . LEU A 1 88 ? -13.148 -11.799 16.358 1.00 86.44 88 LEU A CA 1
ATOM 730 C C . LEU A 1 88 ? -11.815 -11.351 16.971 1.00 86.44 88 LEU A C 1
ATOM 732 O O . LEU A 1 88 ? -10.747 -11.777 16.529 1.00 86.44 88 LEU A O 1
ATOM 736 N N . LEU A 1 89 ? -11.865 -10.522 18.017 1.00 86.62 89 LEU A N 1
ATOM 737 C CA . LEU A 1 89 ? -10.674 -10.066 18.730 1.00 86.62 89 LEU A CA 1
ATOM 738 C C . LEU A 1 89 ? -9.928 -11.232 19.394 1.00 86.62 89 LEU A C 1
ATOM 740 O O . LEU A 1 89 ? -8.699 -11.285 19.319 1.00 86.62 89 LEU A O 1
ATOM 744 N N . GLN A 1 90 ? -10.637 -12.197 19.988 1.00 87.12 90 GLN A N 1
ATOM 745 C CA . GLN A 1 90 ? -10.011 -13.406 20.529 1.00 87.12 90 GLN A CA 1
ATOM 746 C C . GLN A 1 90 ? -9.309 -14.225 19.446 1.00 87.12 90 GLN A C 1
ATOM 748 O O . GLN A 1 90 ? -8.193 -14.695 19.669 1.00 87.12 90 GLN A O 1
ATOM 753 N N . ASP A 1 91 ? -9.917 -14.378 18.275 1.00 86.00 91 ASP A N 1
ATOM 754 C CA . ASP A 1 91 ? -9.325 -15.146 17.182 1.00 86.00 91 ASP A CA 1
ATOM 755 C C . ASP A 1 91 ? -8.111 -14.436 16.571 1.00 86.00 91 ASP A C 1
ATOM 757 O O . ASP A 1 91 ? -7.099 -15.077 16.274 1.00 86.00 91 ASP A O 1
ATOM 761 N N . ILE A 1 92 ? -8.127 -13.103 16.487 1.00 87.25 92 ILE A N 1
ATOM 762 C CA . ILE A 1 92 ? -6.951 -12.300 16.112 1.00 87.25 92 ILE A CA 1
ATOM 763 C C . ILE A 1 92 ? -5.819 -12.469 17.144 1.00 87.25 92 ILE A C 1
ATOM 765 O O . ILE A 1 92 ? -4.651 -12.645 16.776 1.00 87.25 92 ILE A O 1
ATOM 769 N N . CYS A 1 93 ? -6.136 -12.476 18.440 1.00 83.75 93 CYS A N 1
ATOM 770 C CA . CYS A 1 93 ? -5.156 -12.711 19.505 1.00 83.75 93 CYS A CA 1
ATOM 771 C C . CYS A 1 93 ? -4.568 -14.130 19.443 1.00 83.75 93 CYS A C 1
ATOM 773 O O . CYS A 1 93 ? -3.353 -14.305 19.531 1.00 83.75 93 CYS A O 1
ATOM 775 N N . LYS A 1 94 ? -5.400 -15.151 19.224 1.00 83.25 94 LYS A N 1
ATOM 776 C CA . LYS A 1 94 ? -4.942 -16.542 19.093 1.00 83.25 94 LYS A CA 1
ATOM 777 C C . LYS A 1 94 ? -4.065 -16.715 17.856 1.00 83.25 94 LYS A C 1
ATOM 779 O O . LYS A 1 94 ? -2.959 -17.235 17.955 1.00 83.25 94 LYS A O 1
ATOM 784 N N . THR A 1 95 ? -4.508 -16.221 16.701 1.00 78.75 95 THR A N 1
AT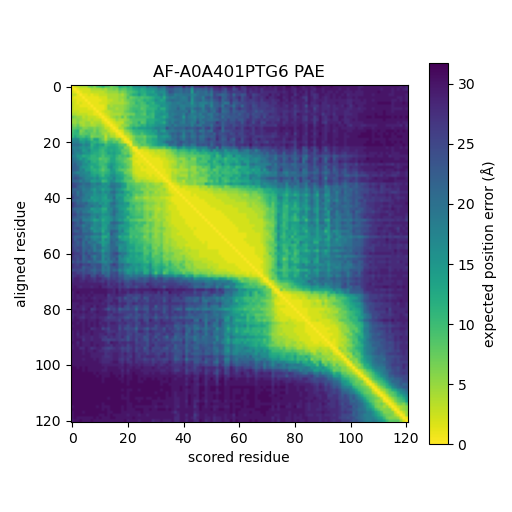OM 785 C CA . THR A 1 95 ? -3.763 -16.339 15.437 1.00 78.75 95 THR A CA 1
ATOM 786 C C . THR A 1 95 ? -2.443 -15.572 15.449 1.00 78.75 95 THR A C 1
ATOM 788 O O . THR A 1 95 ? -1.467 -16.037 14.855 1.00 78.75 95 THR A O 1
ATOM 791 N N . SER A 1 96 ? -2.367 -14.427 16.135 1.00 72.50 96 SER A N 1
ATOM 792 C CA . SER A 1 96 ? -1.098 -13.721 16.342 1.00 72.50 96 SER A CA 1
ATOM 793 C C . SER A 1 96 ? -0.161 -14.497 17.272 1.00 72.50 96 SER A C 1
ATOM 795 O O . SER A 1 96 ? 1.007 -14.663 16.924 1.00 72.50 96 SER A O 1
ATOM 797 N N . GLN A 1 97 ? -0.658 -15.076 18.371 1.00 68.69 97 GLN A N 1
ATOM 798 C CA . GLN A 1 97 ? 0.134 -15.955 19.242 1.00 68.69 97 GLN A CA 1
ATOM 799 C C . GLN A 1 97 ? 0.662 -17.186 18.494 1.00 68.69 97 GLN A C 1
ATOM 801 O O . GLN A 1 97 ? 1.862 -17.455 18.533 1.00 68.69 97 GLN A O 1
ATOM 806 N N . THR A 1 98 ? -0.178 -17.899 17.735 1.00 63.59 98 THR A N 1
ATOM 807 C CA . THR A 1 98 ? 0.256 -19.055 16.929 1.00 63.59 98 THR A CA 1
ATOM 808 C C . THR A 1 98 ? 1.350 -18.671 15.932 1.00 63.59 98 THR A C 1
ATOM 810 O O . THR A 1 98 ? 2.302 -19.427 15.735 1.00 63.59 98 THR A O 1
ATOM 813 N N . ARG A 1 99 ? 1.283 -17.463 15.354 1.00 59.72 99 ARG A N 1
ATOM 814 C CA . ARG A 1 99 ? 2.329 -16.938 14.464 1.00 59.72 99 ARG A CA 1
ATOM 815 C C . ARG A 1 99 ? 3.666 -16.762 15.195 1.00 59.72 99 ARG A C 1
ATOM 817 O O . ARG A 1 99 ? 4.690 -17.197 14.672 1.00 59.72 99 ARG A O 1
ATOM 824 N N . ILE A 1 100 ? 3.650 -16.214 16.413 1.00 58.12 100 ILE A N 1
ATOM 825 C CA . ILE A 1 100 ? 4.845 -16.039 17.262 1.00 58.12 100 ILE A CA 1
ATOM 826 C C . ILE A 1 100 ? 5.443 -17.387 17.701 1.00 58.12 100 ILE A C 1
ATOM 828 O O . ILE A 1 100 ? 6.666 -17.529 17.734 1.00 58.12 100 ILE A O 1
ATOM 832 N N . TYR A 1 101 ? 4.613 -18.393 17.992 1.00 52.00 101 TYR A N 1
ATOM 833 C CA . TYR A 1 101 ? 5.085 -19.727 18.385 1.00 52.00 101 TYR A CA 1
ATOM 834 C C . TYR A 1 101 ? 5.533 -20.603 17.200 1.00 52.00 101 TYR A C 1
ATOM 836 O O . TYR A 1 101 ? 6.404 -21.453 17.382 1.00 52.00 101 TYR 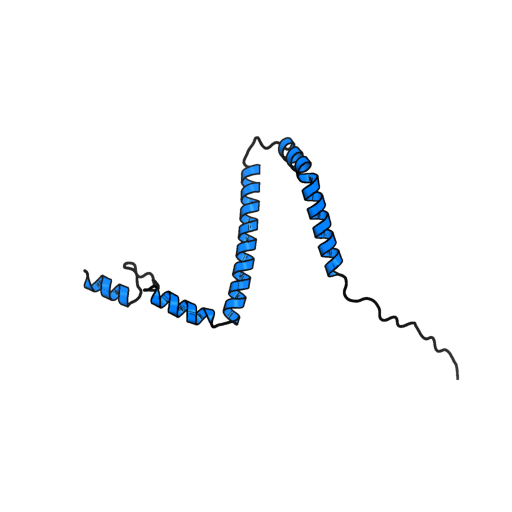A O 1
ATOM 844 N N . SER A 1 102 ? 5.013 -20.385 15.984 1.00 51.12 102 SER A N 1
ATOM 845 C CA . SER A 1 102 ? 5.476 -21.101 14.779 1.00 51.12 102 SER A CA 1
ATOM 846 C C . SER A 1 102 ? 6.825 -20.589 14.253 1.00 51.12 102 SER A C 1
ATOM 848 O O . SER A 1 102 ? 7.596 -21.362 13.696 1.00 51.12 102 SER A O 1
ATOM 850 N N . GLY A 1 103 ? 7.171 -19.320 14.514 1.00 47.78 103 GLY A N 1
ATOM 851 C CA . GLY A 1 103 ? 8.466 -18.734 14.141 1.00 47.78 103 GLY A CA 1
ATOM 852 C C . GLY A 1 103 ? 9.658 -19.177 15.002 1.00 47.78 103 GLY A C 1
ATOM 853 O O . GLY A 1 103 ? 10.779 -18.756 14.733 1.00 47.78 103 GLY A O 1
ATOM 854 N N . LYS A 1 104 ? 9.443 -20.003 16.040 1.00 46.59 104 LYS A N 1
ATOM 855 C CA . LYS A 1 104 ? 10.495 -20.478 16.964 1.00 46.59 104 LYS A CA 1
ATOM 856 C C . LYS A 1 104 ? 10.834 -21.971 16.842 1.00 46.59 104 LYS A C 1
AT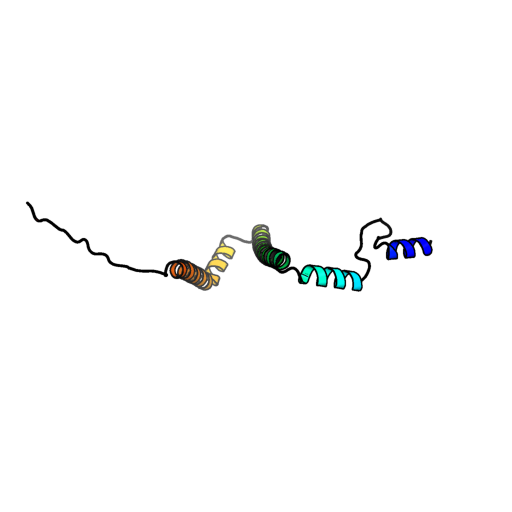OM 858 O O . LYS A 1 104 ? 11.586 -22.474 17.672 1.00 46.59 104 LYS A O 1
ATOM 863 N N . LYS A 1 105 ? 10.314 -22.702 15.848 1.00 48.59 105 LYS A N 1
ATOM 864 C CA . LYS A 1 105 ? 10.583 -24.147 15.699 1.00 48.59 105 LYS A CA 1
ATOM 865 C C . LYS A 1 105 ? 11.288 -24.508 14.387 1.00 48.59 105 LYS A C 1
ATOM 867 O O . LYS A 1 105 ? 10.652 -25.032 13.488 1.00 48.59 105 LYS A O 1
ATOM 872 N N . THR A 1 106 ? 12.604 -24.288 14.362 1.00 42.72 106 THR A N 1
ATOM 873 C CA . THR A 1 106 ? 13.662 -25.109 13.719 1.00 42.72 106 THR A CA 1
ATOM 874 C C . THR A 1 106 ? 14.968 -24.689 14.426 1.00 42.72 106 THR A C 1
ATOM 876 O O . THR A 1 106 ? 15.385 -23.549 14.259 1.00 42.72 106 THR A O 1
ATOM 879 N N . ASN A 1 107 ? 15.605 -25.420 15.346 1.00 34.19 107 ASN A N 1
ATOM 880 C CA . ASN A 1 107 ? 15.895 -26.852 15.437 1.00 34.19 107 ASN A CA 1
ATOM 881 C C . ASN A 1 107 ? 16.033 -27.277 16.918 1.00 34.19 107 ASN A C 1
ATOM 883 O O . ASN A 1 107 ? 16.618 -26.512 17.687 1.00 34.19 107 ASN A O 1
ATOM 887 N N . PRO A 1 108 ? 15.585 -28.476 17.332 1.00 42.97 108 PRO A N 1
ATOM 888 C CA . PRO A 1 108 ? 15.980 -29.056 18.606 1.00 42.97 108 PRO A CA 1
ATOM 889 C C . PRO A 1 108 ? 17.121 -30.077 18.439 1.00 42.97 108 PRO A C 1
ATOM 891 O O . PRO A 1 108 ? 17.088 -30.920 17.549 1.00 42.97 108 PRO A O 1
ATOM 894 N N . LEU A 1 109 ? 18.059 -29.994 19.385 1.00 38.38 109 LEU A N 1
ATOM 895 C CA . LEU A 1 109 ? 18.806 -31.096 20.000 1.00 38.38 109 LEU A CA 1
ATOM 896 C C . LEU A 1 109 ? 19.839 -31.867 19.154 1.00 38.38 109 LEU A C 1
ATOM 898 O O . LEU A 1 109 ? 19.534 -32.829 18.459 1.00 38.38 109 LEU A O 1
ATOM 902 N N . GLY A 1 110 ? 21.109 -31.498 19.339 1.00 34.69 110 GLY A N 1
ATOM 903 C CA . GLY A 1 110 ? 22.192 -32.472 19.447 1.00 34.69 110 GLY A CA 1
ATOM 904 C C . GLY A 1 110 ? 22.558 -32.590 20.923 1.00 34.69 110 GLY A C 1
ATOM 905 O O . GLY A 1 110 ? 23.1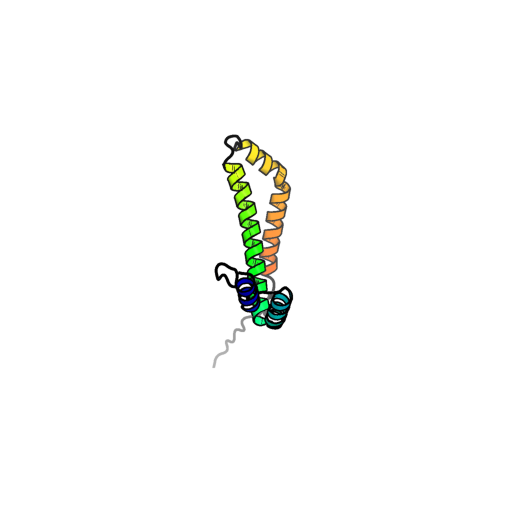99 -31.690 21.462 1.00 34.69 110 GLY A O 1
ATOM 906 N N . ASP A 1 111 ? 22.098 -33.656 21.574 1.00 41.91 111 ASP A N 1
ATOM 907 C CA . ASP A 1 111 ? 22.574 -34.070 22.891 1.00 41.91 111 ASP A CA 1
ATOM 908 C C . ASP A 1 111 ? 24.065 -34.423 22.788 1.00 41.91 111 ASP A C 1
ATOM 910 O O . ASP A 1 111 ? 24.448 -35.329 22.046 1.00 41.91 111 ASP A O 1
ATOM 914 N N . GLN A 1 112 ? 24.917 -33.731 23.543 1.00 39.69 112 GLN A N 1
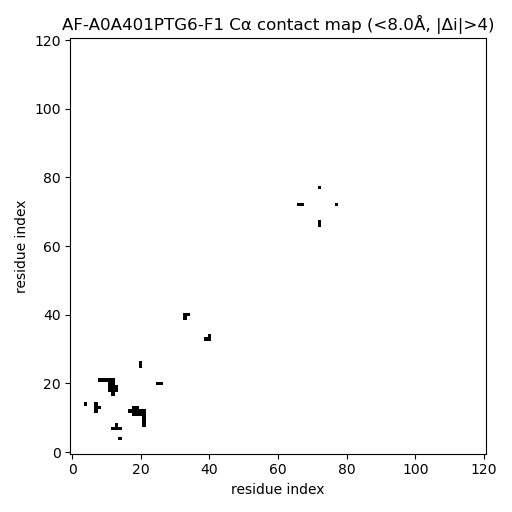ATOM 915 C CA . GLN A 1 112 ? 26.215 -34.267 23.945 1.00 39.69 112 GLN A CA 1
ATOM 916 C C . GLN A 1 112 ? 26.260 -34.306 25.466 1.00 39.69 112 GLN A C 1
ATOM 918 O O . GLN A 1 112 ? 26.331 -33.291 26.155 1.00 39.69 112 GLN A O 1
ATOM 923 N N . GLN A 1 113 ? 26.153 -35.535 25.952 1.00 35.69 113 GLN A N 1
ATOM 924 C CA . GLN A 1 113 ? 26.332 -35.947 27.330 1.00 35.69 113 GLN A CA 1
ATOM 925 C C . GLN A 1 113 ? 27.791 -35.689 27.770 1.00 35.69 113 GLN A C 1
ATOM 927 O O . GLN A 1 113 ? 28.708 -35.886 26.967 1.00 35.69 113 GLN A O 1
ATOM 932 N N . PRO A 1 114 ? 28.039 -35.273 29.024 1.00 40.50 114 PRO A N 1
ATOM 933 C CA . PRO A 1 114 ? 29.387 -35.036 29.527 1.00 40.50 114 PRO A CA 1
ATOM 934 C C . PRO A 1 114 ? 30.087 -36.371 29.821 1.00 40.50 114 PRO A C 1
ATOM 936 O O . PRO A 1 114 ? 29.628 -37.154 30.651 1.00 40.50 114 PRO A O 1
ATOM 939 N N . SER A 1 115 ? 31.204 -36.633 29.141 1.00 37.94 115 SER A N 1
ATOM 940 C CA . SER A 1 115 ? 32.102 -37.749 29.451 1.00 37.94 115 SER A CA 1
ATOM 941 C C . SER A 1 115 ? 33.145 -37.278 30.463 1.00 37.94 115 SER A C 1
ATOM 943 O O . SER A 1 115 ? 34.026 -36.480 30.154 1.00 37.94 115 SER A O 1
ATOM 945 N N . TYR A 1 116 ? 32.995 -37.764 31.692 1.00 40.62 116 TYR A N 1
ATOM 946 C CA . TYR A 1 116 ? 34.005 -37.724 32.742 1.00 40.62 116 TYR A CA 1
ATOM 947 C C . TYR A 1 116 ? 35.108 -38.733 32.399 1.00 40.62 116 TYR A C 1
ATOM 949 O O . TYR A 1 116 ? 34.810 -39.907 32.177 1.00 40.62 116 TYR A O 1
ATOM 957 N N . VAL A 1 117 ? 36.361 -38.284 32.350 1.00 48.34 117 VAL A N 1
ATOM 958 C CA . VAL A 1 117 ? 37.534 -39.163 32.402 1.00 48.34 117 VAL A CA 1
ATOM 959 C C . VAL A 1 117 ? 38.388 -38.738 33.586 1.00 48.34 117 VAL A C 1
ATOM 961 O O . VAL A 1 117 ? 39.070 -37.719 33.558 1.00 48.34 117 VAL A O 1
ATOM 964 N N . GLU A 1 118 ? 38.308 -39.539 34.637 1.00 41.88 118 GLU A N 1
ATOM 965 C CA . GLU A 1 118 ? 39.281 -39.609 35.714 1.00 41.88 118 GLU A CA 1
ATOM 966 C C . GLU A 1 118 ? 39.963 -40.967 35.558 1.00 41.88 118 GLU A C 1
ATOM 968 O O . GLU A 1 118 ? 39.289 -41.995 35.561 1.00 41.88 118 GLU A O 1
ATOM 973 N N . THR A 1 119 ? 41.277 -40.956 35.346 1.00 48.84 119 THR A N 1
ATOM 974 C CA . THR A 1 119 ? 42.182 -42.005 35.829 1.00 48.84 119 THR A CA 1
ATOM 975 C C . THR A 1 119 ? 43.600 -41.452 35.836 1.00 48.84 119 THR A C 1
ATOM 977 O O . THR A 1 119 ? 44.090 -40.958 34.820 1.00 48.84 119 THR A O 1
ATOM 980 N N . ASP A 1 120 ? 44.198 -41.542 37.017 1.00 47.25 120 ASP A N 1
ATOM 981 C CA . ASP A 1 120 ? 45.565 -41.201 37.387 1.00 47.25 120 ASP A CA 1
ATOM 982 C C . ASP A 1 120 ? 46.623 -42.039 36.648 1.00 47.25 120 ASP A C 1
ATOM 984 O O . ASP A 1 120 ? 46.386 -43.221 36.396 1.00 47.25 120 ASP A O 1
ATOM 988 N N . VAL A 1 121 ? 47.785 -41.431 36.359 1.00 42.59 121 VAL A N 1
ATOM 989 C CA . VAL A 1 121 ? 49.171 -41.838 36.718 1.00 42.59 121 VAL A CA 1
ATOM 990 C C . VAL A 1 121 ? 50.092 -40.640 36.471 1.00 42.59 121 VAL A C 1
ATOM 992 O O . VAL A 1 121 ? 49.993 -40.035 35.379 1.00 42.59 121 VAL A O 1
#